Protein AF-A0A5N5E216-F1 (afdb_monomer)

InterPro domains:
  IPR025971 LppP/LprE lipoprotein [PF14041] (5-73)

Mean predicted aligned error: 4.49 Å

Secondary structure (DSSP, 8-state):
--SSS-SS--B--EEEETTEEEEESSSS-BSSEEEEEE-SSEEEEEEEE--TT--TT---EEEEEEEEEE-SSSEEEEE-PPP-

Solvent-accessible surface area (backbone atoms only — not comparable to full-atom values): 5174 Å² total; per-residue (Å²): 120,77,32,43,81,61,51,99,58,68,46,76,55,74,43,67,57,97,90,39,81,73,50,57,81,54,97,64,58,35,23,70,62,40,80,78,46,74,61,99,51,36,40,33,35,36,38,33,27,30,47,96,87,44,54,94,92,52,56,66,37,64,80,30,58,31,39,34,34,59,76,87,87,50,78,45,79,49,68,56,76,80,84,131

Radius of gyration: 13.48 Å; Cα contacts (8 Å, |Δi|>4): 165; chains: 1; bounding box: 31×22×36 Å

Structure (mmCIF, N/CA/C/O backbone):
data_AF-A0A5N5E216-F1
#
_entry.id   AF-A0A5N5E216-F1
#
loop_
_atom_site.group_PDB
_atom_site.id
_atom_site.type_symbol
_atom_site.label_atom_id
_atom_site.label_alt_id
_atom_site.label_comp_id
_atom_site.label_asym_id
_atom_site.label_entity_id
_atom_site.label_seq_id
_atom_site.pdbx_PDB_ins_code
_atom_site.Cartn_x
_atom_site.Cartn_y
_atom_site.Cartn_z
_atom_site.occupancy
_atom_site.B_iso_or_equiv
_atom_site.auth_seq_id
_atom_site.auth_comp_id
_atom_site.auth_asym_id
_atom_site.auth_atom_id
_atom_site.pdbx_PDB_model_num
ATOM 1 N N . GLY A 1 1 ? 4.553 -6.071 -21.289 1.00 50.81 1 GLY A N 1
ATOM 2 C CA . GLY A 1 1 ? 3.636 -5.410 -20.358 1.00 50.81 1 GLY A CA 1
ATOM 3 C C . GLY A 1 1 ? 4.243 -4.109 -19.899 1.00 50.81 1 GLY A C 1
ATOM 4 O O . GLY A 1 1 ? 5.418 -3.886 -20.140 1.00 50.81 1 GLY A O 1
ATOM 5 N N . ASP A 1 2 ? 3.446 -3.289 -19.231 1.00 54.00 2 ASP A N 1
ATOM 6 C CA . ASP A 1 2 ? 3.836 -2.015 -18.605 1.00 54.00 2 ASP A CA 1
ATOM 7 C C . ASP A 1 2 ? 4.638 -2.184 -17.301 1.00 54.00 2 ASP A C 1
ATOM 9 O O . ASP A 1 2 ? 4.927 -1.211 -16.614 1.00 54.00 2 ASP A O 1
ATOM 13 N N . GLY A 1 3 ? 4.941 -3.426 -16.903 1.00 55.00 3 GLY A N 1
ATOM 14 C CA . GLY A 1 3 ? 5.719 -3.715 -15.702 1.00 55.00 3 GLY A CA 1
ATOM 15 C C . GLY A 1 3 ? 4.987 -3.487 -14.372 1.00 55.00 3 GLY A C 1
ATOM 16 O O . GLY A 1 3 ? 5.461 -3.942 -13.329 1.00 55.00 3 GLY A O 1
ATOM 17 N N . VAL A 1 4 ? 3.818 -2.842 -14.395 1.00 59.41 4 VAL A N 1
ATOM 18 C CA . VAL A 1 4 ? 2.973 -2.557 -13.227 1.00 59.41 4 VAL A CA 1
ATOM 19 C C . VAL A 1 4 ? 2.086 -3.768 -1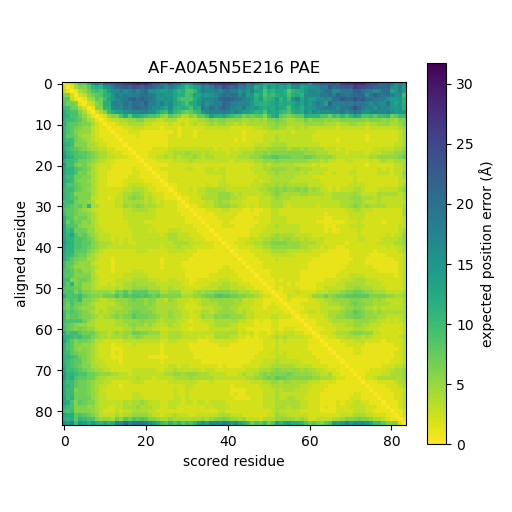2.906 1.00 59.41 4 VAL A C 1
ATOM 21 O O . VAL A 1 4 ? 1.884 -4.098 -11.734 1.00 59.41 4 VAL A O 1
ATOM 24 N N . GLY A 1 5 ? 1.613 -4.467 -13.947 1.00 58.75 5 GLY A N 1
ATOM 25 C CA . GLY A 1 5 ? 0.725 -5.633 -13.846 1.00 58.75 5 GLY A CA 1
ATOM 26 C C . GLY A 1 5 ? 1.294 -6.972 -14.342 1.00 58.75 5 GLY A C 1
ATOM 27 O O . GLY A 1 5 ? 0.575 -7.966 -14.317 1.00 58.75 5 GLY A O 1
ATOM 28 N N . ASP A 1 6 ? 2.545 -7.008 -14.808 1.00 57.66 6 ASP A N 1
ATOM 29 C CA . ASP A 1 6 ? 3.116 -8.134 -15.583 1.00 57.66 6 ASP A CA 1
ATOM 30 C C . ASP A 1 6 ? 4.315 -8.812 -14.888 1.00 57.66 6 ASP A C 1
ATOM 32 O O . ASP A 1 6 ? 4.974 -9.686 -15.450 1.00 57.66 6 ASP A O 1
ATOM 36 N N . ALA A 1 7 ? 4.650 -8.415 -13.653 1.00 61.94 7 ALA A N 1
ATOM 37 C CA . ALA A 1 7 ? 5.682 -9.126 -12.906 1.00 61.94 7 ALA A CA 1
ATOM 38 C C . ALA A 1 7 ? 5.136 -10.468 -12.394 1.00 61.94 7 ALA A C 1
ATOM 40 O O . ALA A 1 7 ? 3.975 -10.591 -12.007 1.00 61.94 7 ALA A O 1
ATOM 41 N N . THR A 1 8 ? 6.008 -11.477 -12.349 1.00 64.88 8 THR A N 1
ATOM 42 C CA . THR A 1 8 ? 5.657 -12.875 -12.032 1.00 64.88 8 THR A CA 1
ATOM 43 C C . THR A 1 8 ? 5.024 -13.079 -10.650 1.00 64.88 8 THR A C 1
ATOM 45 O O . THR A 1 8 ? 4.421 -14.123 -10.409 1.00 64.88 8 THR A O 1
ATOM 48 N N . TYR A 1 9 ? 5.115 -12.082 -9.762 1.00 72.31 9 TYR A N 1
ATOM 49 C CA . TYR A 1 9 ? 4.470 -12.062 -8.453 1.00 72.31 9 TYR A CA 1
ATOM 50 C C . TYR A 1 9 ? 3.807 -10.705 -8.204 1.00 72.31 9 TYR A C 1
ATOM 52 O O . TYR A 1 9 ? 4.446 -9.653 -8.308 1.00 72.31 9 TYR A O 1
ATOM 60 N N . GLN A 1 10 ? 2.525 -10.735 -7.844 1.00 83.94 10 GLN A N 1
ATOM 61 C CA . GLN A 1 10 ? 1.741 -9.556 -7.486 1.00 83.94 10 GLN A CA 1
ATOM 62 C C . GLN A 1 10 ? 1.138 -9.746 -6.097 1.00 83.94 10 GLN A C 1
ATOM 64 O O . GLN A 1 10 ? 0.788 -10.865 -5.714 1.00 83.94 10 GLN A O 1
ATOM 69 N N . SER A 1 11 ? 0.991 -8.649 -5.360 1.00 86.69 11 SER A N 1
ATOM 70 C CA . SER A 1 11 ? 0.490 -8.667 -3.989 1.00 86.69 11 SER A CA 1
ATOM 71 C C . SER A 1 11 ? -0.696 -7.724 -3.833 1.00 86.69 11 SER A C 1
ATOM 73 O O . SER A 1 11 ? -0.719 -6.622 -4.383 1.00 86.69 11 SER A O 1
ATOM 75 N N . HIS A 1 12 ? -1.663 -8.141 -3.019 1.00 92.81 12 HIS A N 1
ATOM 76 C CA . HIS A 1 12 ? -2.641 -7.238 -2.423 1.00 92.81 12 HIS A CA 1
ATOM 77 C C . HIS A 1 12 ? -2.257 -6.972 -0.971 1.00 92.81 12 HIS A C 1
ATOM 79 O O . HIS A 1 12 ? -1.921 -7.896 -0.232 1.00 92.81 12 HIS A O 1
ATOM 85 N N . VAL A 1 13 ? -2.366 -5.714 -0.549 1.00 94.56 13 VAL A N 1
ATOM 86 C CA . VAL A 1 13 ? -2.376 -5.358 0.873 1.00 94.56 13 VAL A CA 1
ATOM 87 C C . VAL A 1 13 ? -3.825 -5.360 1.340 1.00 94.56 13 VAL A C 1
ATOM 89 O O . VAL A 1 13 ? -4.668 -4.715 0.718 1.00 94.56 13 VAL A O 1
ATOM 92 N N . LEU A 1 14 ? -4.105 -6.101 2.410 1.00 95.31 14 LEU A N 1
ATOM 93 C CA . LEU A 1 14 ? -5.431 -6.263 2.998 1.00 95.31 14 LEU A CA 1
ATOM 94 C C . LEU A 1 14 ? -5.479 -5.538 4.342 1.00 95.31 14 LEU A C 1
ATOM 96 O O . LEU A 1 14 ? -4.565 -5.687 5.154 1.00 95.31 14 LEU A O 1
ATOM 100 N N . PHE A 1 15 ? -6.555 -4.801 4.596 1.00 95.31 15 PHE A N 1
ATOM 101 C CA . PHE A 1 15 ? -6.761 -4.111 5.862 1.00 95.31 15 PHE A CA 1
ATOM 102 C C . PHE A 1 15 ? -7.753 -4.846 6.749 1.00 95.31 15 PHE A C 1
ATOM 104 O O . PHE A 1 15 ? -8.816 -5.283 6.304 1.00 95.31 15 PHE A O 1
ATOM 111 N N . PHE A 1 16 ? -7.402 -4.918 8.030 1.00 94.00 16 PHE A N 1
ATOM 112 C CA . PHE A 1 16 ? -8.245 -5.450 9.086 1.00 94.00 16 PHE A CA 1
ATOM 113 C C . PHE A 1 16 ? -8.247 -4.480 10.266 1.00 94.00 16 PHE A C 1
ATOM 115 O O . PHE A 1 16 ? -7.205 -3.922 10.605 1.00 94.00 16 PHE A O 1
ATOM 122 N N . HIS A 1 17 ? -9.397 -4.313 10.914 1.00 92.62 17 HIS A N 1
ATOM 123 C CA . HIS A 1 17 ? -9.511 -3.607 12.191 1.00 92.62 17 HIS A CA 1
ATOM 124 C C . HIS A 1 17 ? -10.431 -4.402 13.116 1.00 92.62 17 HIS A C 1
ATOM 126 O O . HIS A 1 17 ? -11.500 -4.841 12.696 1.00 92.62 17 HIS A O 1
ATOM 132 N N . ASP A 1 18 ? -9.988 -4.642 14.354 1.00 92.12 18 ASP A N 1
ATOM 133 C CA . ASP A 1 18 ? -10.687 -5.473 15.349 1.00 92.12 18 ASP A CA 1
ATOM 134 C C . ASP A 1 18 ? -11.190 -6.818 14.781 1.00 92.12 18 ASP A C 1
ATOM 136 O O . ASP A 1 18 ? -12.330 -7.230 14.986 1.00 92.12 18 ASP A O 1
ATOM 140 N N . GLY A 1 19 ? -10.339 -7.495 14.000 1.00 91.94 19 GLY A N 1
ATOM 141 C CA . GLY A 1 19 ? -10.647 -8.790 13.380 1.00 91.94 19 GLY A CA 1
ATOM 142 C C . GLY A 1 19 ? -11.590 -8.732 12.171 1.00 91.94 19 GLY A C 1
ATOM 143 O O . GLY A 1 19 ? -11.850 -9.765 11.558 1.00 91.94 19 GLY A O 1
ATOM 144 N N . THR A 1 20 ? -12.070 -7.548 11.791 1.00 94.25 20 THR A N 1
ATOM 145 C CA . THR A 1 20 ? -12.963 -7.357 10.642 1.00 94.25 20 THR A CA 1
ATOM 146 C C . THR A 1 20 ? -12.172 -6.925 9.414 1.00 94.25 20 THR A C 1
ATOM 148 O O . THR A 1 20 ? -11.377 -5.990 9.487 1.00 94.25 20 THR A O 1
ATOM 151 N N . TYR A 1 21 ? -12.396 -7.592 8.280 1.00 95.00 21 TYR A N 1
ATOM 152 C CA . TYR A 1 21 ? -11.828 -7.200 6.990 1.00 95.00 21 TYR A CA 1
ATOM 153 C C . TYR A 1 21 ? -12.472 -5.906 6.479 1.00 95.00 21 TYR A C 1
ATOM 155 O O . TYR A 1 21 ? -13.697 -5.794 6.447 1.00 95.00 21 TYR A O 1
ATOM 163 N N . LEU A 1 22 ? -11.646 -4.948 6.059 1.00 94.81 22 LEU A N 1
ATOM 164 C CA . LEU A 1 22 ? -12.086 -3.620 5.620 1.00 94.81 22 LEU A CA 1
ATOM 165 C C . LEU A 1 22 ? -11.958 -3.400 4.109 1.00 94.81 22 LEU A C 1
ATOM 167 O O . LEU A 1 22 ? -12.611 -2.513 3.567 1.00 94.81 22 LEU A O 1
ATOM 171 N N . GLY A 1 23 ? -11.114 -4.178 3.429 1.00 94.88 23 GLY A N 1
ATOM 172 C CA . GLY A 1 23 ? -10.823 -3.998 2.009 1.00 94.88 23 GLY A CA 1
ATOM 173 C C . GLY A 1 23 ? -9.338 -4.128 1.681 1.00 94.88 23 GLY A C 1
ATOM 174 O O . GLY A 1 23 ? -8.508 -4.405 2.550 1.00 94.88 23 GLY A O 1
ATOM 175 N N . THR A 1 24 ? -9.006 -3.913 0.412 1.00 95.50 24 THR A N 1
ATOM 176 C CA . THR A 1 24 ? -7.628 -3.857 -0.080 1.00 95.50 24 THR A CA 1
ATOM 177 C C . THR A 1 24 ? -7.142 -2.416 -0.216 1.00 95.50 24 THR A C 1
ATOM 179 O O . THR A 1 24 ? -7.937 -1.492 -0.376 1.00 95.50 24 THR A O 1
ATOM 182 N N . ALA A 1 25 ? -5.822 -2.220 -0.207 1.00 93.56 25 ALA A N 1
ATOM 183 C CA . ALA A 1 25 ? -5.207 -0.917 -0.475 1.00 93.56 25 ALA A CA 1
ATOM 184 C C . ALA A 1 25 ? -5.526 -0.368 -1.872 1.00 93.56 25 ALA A C 1
ATOM 186 O O . ALA A 1 25 ? -5.651 0.841 -2.052 1.00 93.56 25 ALA A O 1
ATOM 187 N N . THR A 1 26 ? -5.667 -1.261 -2.849 1.00 90.50 26 THR A N 1
ATOM 188 C CA . THR A 1 26 ? -5.940 -0.952 -4.254 1.00 90.50 26 THR A CA 1
ATOM 189 C C . THR A 1 26 ? -6.871 -2.010 -4.843 1.00 90.50 26 THR A C 1
ATOM 191 O O . THR A 1 26 ? -6.899 -3.155 -4.378 1.00 90.50 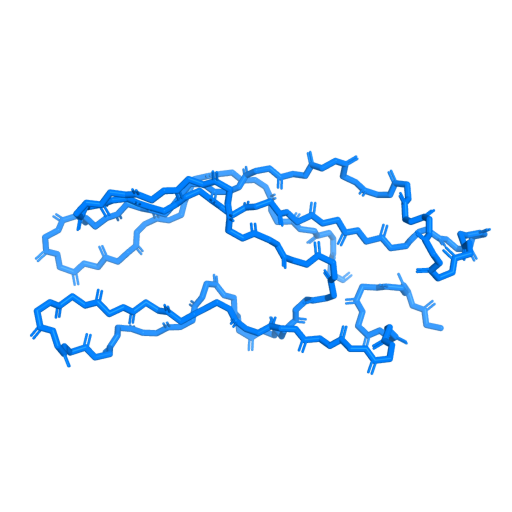26 THR A O 1
ATOM 194 N N . SER A 1 27 ? -7.647 -1.649 -5.871 1.00 88.81 27 SER A N 1
ATOM 195 C CA . SER A 1 27 ? -8.580 -2.576 -6.535 1.00 88.81 27 SER A CA 1
ATOM 196 C C . SER A 1 27 ? -7.872 -3.644 -7.375 1.00 88.81 27 SER A C 1
ATOM 198 O O . SER A 1 27 ? -8.358 -4.768 -7.472 1.00 88.81 27 SER A O 1
ATOM 200 N N . LYS A 1 28 ? -6.713 -3.312 -7.953 1.00 86.38 28 LYS A N 1
ATOM 201 C CA . LYS A 1 28 ? -5.819 -4.235 -8.668 1.00 86.38 28 LYS A CA 1
ATOM 202 C C . LYS A 1 28 ? -4.559 -4.505 -7.835 1.00 86.38 28 LYS A C 1
ATOM 204 O O . LYS A 1 28 ? -4.149 -3.606 -7.095 1.00 86.38 28 LYS A O 1
ATOM 209 N N . PRO A 1 29 ? -3.957 -5.704 -7.923 1.00 87.12 29 PRO A N 1
ATOM 210 C CA . PRO A 1 29 ? -2.703 -5.985 -7.237 1.00 87.12 29 PRO A CA 1
ATOM 211 C C . PRO A 1 29 ? -1.544 -5.253 -7.916 1.00 87.12 29 PRO A C 1
ATOM 213 O O . PRO A 1 29 ? -1.590 -4.987 -9.116 1.00 87.12 29 PRO A O 1
ATOM 216 N N . TYR A 1 30 ? -0.493 -4.983 -7.146 1.00 87.50 30 TYR A N 1
ATOM 217 C CA . TYR A 1 30 ? 0.755 -4.418 -7.653 1.00 87.50 30 TYR A CA 1
ATOM 218 C C . TYR A 1 30 ? 1.920 -5.351 -7.323 1.00 87.50 30 TYR A C 1
ATOM 220 O O . TYR A 1 30 ? 1.960 -5.996 -6.269 1.00 87.50 30 TYR A O 1
ATOM 228 N N . SER A 1 31 ? 2.891 -5.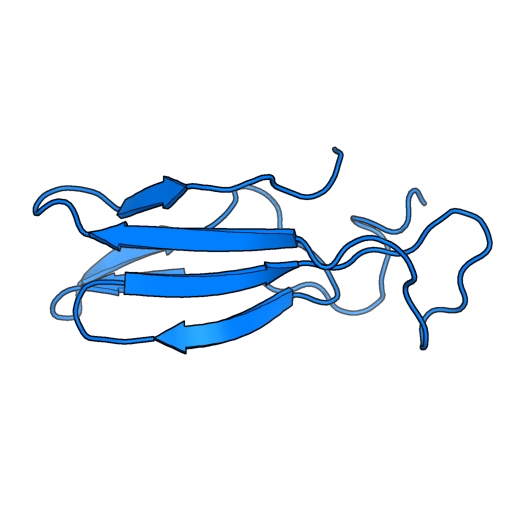426 -8.226 1.00 88.31 31 SER A N 1
ATOM 229 C CA . SER A 1 31 ? 4.185 -6.049 -7.938 1.00 88.31 31 SER A CA 1
ATOM 230 C C . SER A 1 31 ? 5.053 -5.131 -7.069 1.00 88.31 31 SER A C 1
ATOM 232 O O . SER A 1 31 ? 4.710 -3.973 -6.841 1.00 88.31 31 SER A O 1
ATOM 234 N N . TYR A 1 32 ? 6.155 -5.661 -6.524 1.00 90.62 32 TYR A N 1
ATOM 235 C CA . TYR A 1 32 ? 7.140 -4.905 -5.724 1.00 90.62 32 TYR A CA 1
ATOM 236 C C . TYR A 1 32 ? 6.533 -4.049 -4.593 1.00 90.62 32 TYR A C 1
ATOM 238 O O . TYR A 1 32 ? 7.004 -2.950 -4.291 1.00 90.62 32 TYR A O 1
ATOM 246 N N . THR A 1 33 ? 5.464 -4.561 -3.980 1.00 92.75 33 THR A N 1
ATOM 247 C CA . THR A 1 33 ? 4.720 -3.904 -2.902 1.00 92.75 33 THR A CA 1
ATOM 248 C C . THR A 1 33 ? 5.229 -4.374 -1.544 1.00 92.75 33 THR A C 1
ATOM 250 O O . THR A 1 33 ? 5.295 -5.579 -1.293 1.00 92.75 33 THR A O 1
ATOM 253 N N . HIS A 1 34 ? 5.545 -3.434 -0.651 1.00 93.88 34 HIS A N 1
ATOM 254 C CA . HIS A 1 34 ? 6.069 -3.720 0.685 1.00 93.88 34 HIS A CA 1
ATOM 255 C C . HIS A 1 34 ? 5.382 -2.869 1.754 1.00 93.88 34 HIS A C 1
ATOM 257 O O . HIS A 1 34 ? 5.299 -1.652 1.627 1.00 93.88 34 HIS A O 1
ATOM 263 N N . VAL A 1 35 ? 4.936 -3.494 2.844 1.00 96.19 35 VAL A N 1
ATOM 264 C CA . VAL A 1 35 ? 4.575 -2.762 4.067 1.00 96.19 35 VAL A CA 1
ATOM 265 C C . VAL A 1 35 ? 5.873 -2.384 4.777 1.00 96.19 35 VAL A C 1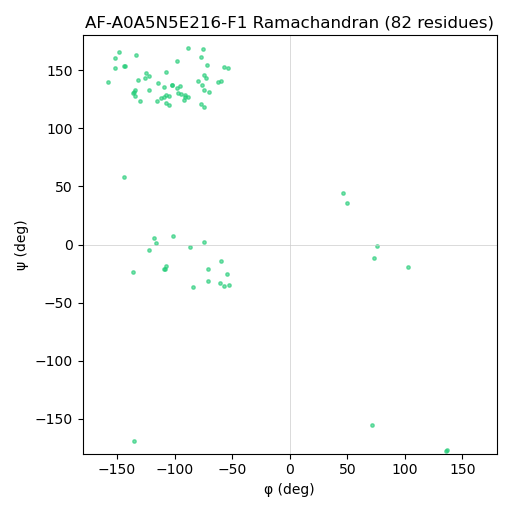
ATOM 267 O O . VAL A 1 35 ? 6.664 -3.270 5.096 1.00 96.19 35 VAL A O 1
ATOM 270 N N . ILE A 1 36 ? 6.103 -1.087 4.983 1.00 97.75 36 ILE A N 1
ATOM 271 C CA . ILE A 1 36 ? 7.357 -0.565 5.556 1.00 97.75 36 ILE A CA 1
ATOM 272 C C . ILE A 1 36 ? 7.198 -0.031 6.978 1.00 97.75 36 ILE A C 1
ATOM 274 O O . ILE A 1 36 ? 8.181 0.035 7.709 1.00 97.75 36 ILE A O 1
ATOM 278 N N . ASP A 1 37 ? 5.975 0.316 7.377 1.00 97.75 37 ASP A N 1
ATOM 279 C CA . ASP A 1 37 ? 5.641 0.675 8.752 1.00 97.75 37 ASP A CA 1
ATOM 280 C C . ASP A 1 37 ? 4.173 0.341 9.042 1.00 97.75 37 ASP A C 1
ATOM 282 O O . ASP A 1 37 ? 3.327 0.329 8.140 1.00 97.75 37 ASP A O 1
ATOM 286 N N . SER A 1 38 ? 3.864 0.053 10.303 1.00 96.12 38 SER A N 1
ATOM 287 C CA . SER A 1 38 ? 2.498 -0.194 10.754 1.00 96.12 38 SER A CA 1
ATOM 288 C C . SER A 1 38 ? 2.347 0.045 12.249 1.00 96.12 38 SER A C 1
ATOM 290 O O . SER A 1 38 ? 3.173 -0.385 13.053 1.00 96.12 38 SER A O 1
ATOM 292 N N . ASN A 1 39 ? 1.225 0.641 12.629 1.00 94.50 39 ASN A N 1
ATOM 293 C CA . ASN A 1 39 ? 0.757 0.714 14.005 1.00 94.50 39 ASN A CA 1
ATOM 294 C C . ASN A 1 39 ? -0.747 0.389 14.061 1.00 94.50 39 ASN A C 1
ATOM 296 O O . ASN A 1 39 ? -1.335 -0.078 13.087 1.00 94.50 39 ASN A O 1
ATOM 300 N N . LYS A 1 40 ? -1.384 0.623 15.214 1.00 91.50 40 LYS A N 1
ATOM 301 C CA . LYS A 1 40 ? -2.804 0.306 15.427 1.00 91.50 40 LYS A CA 1
ATOM 302 C C . LYS A 1 40 ? -3.742 0.974 14.414 1.00 91.50 40 LYS A C 1
ATOM 304 O O . LYS A 1 40 ? -4.769 0.397 14.072 1.00 91.50 40 LYS A O 1
ATOM 309 N N . ASN A 1 41 ? -3.435 2.196 13.988 1.00 94.94 41 ASN A N 1
ATOM 310 C CA . ASN A 1 41 ? -4.343 3.022 13.197 1.00 94.94 41 ASN A CA 1
ATOM 311 C C . ASN A 1 41 ? -3.769 3.447 11.849 1.00 94.94 41 ASN A C 1
ATOM 313 O O . ASN A 1 41 ? -4.503 4.053 11.072 1.00 94.94 41 ASN A O 1
ATOM 317 N N . SER A 1 42 ? -2.513 3.128 11.543 1.00 96.44 42 SER A N 1
ATOM 318 C 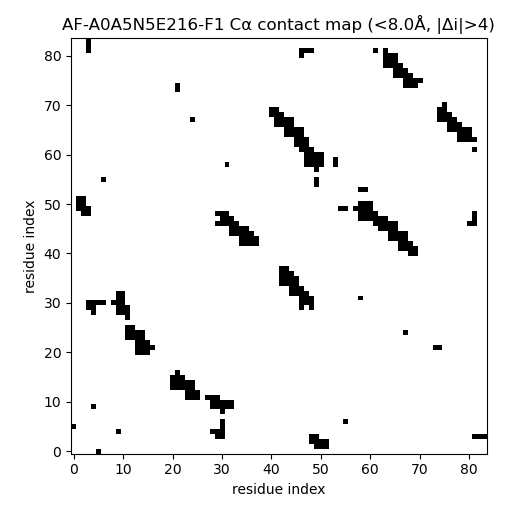CA . SER A 1 42 ? -1.948 3.411 10.232 1.00 96.44 42 SER A CA 1
ATOM 319 C C . SER A 1 42 ? -1.005 2.331 9.721 1.00 96.44 42 SER A C 1
ATOM 321 O O . SER A 1 42 ? -0.363 1.618 10.491 1.00 96.44 42 SER A O 1
ATOM 323 N N . VAL A 1 43 ? -0.902 2.252 8.398 1.00 97.56 43 VAL A N 1
ATOM 324 C CA . VAL A 1 43 ? 0.034 1.398 7.663 1.00 97.56 43 VAL A CA 1
ATOM 325 C C . VAL A 1 43 ? 0.668 2.230 6.555 1.00 97.56 43 VAL A C 1
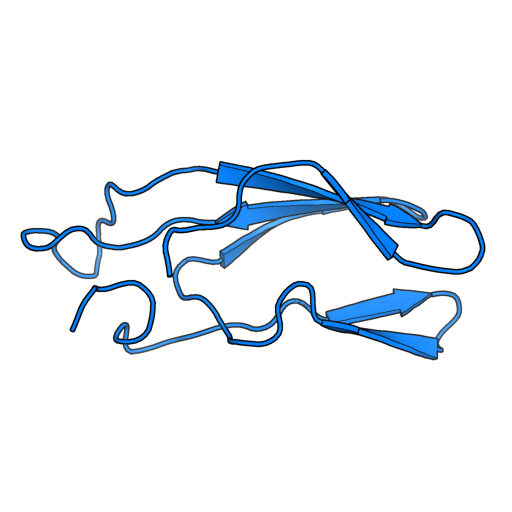ATOM 327 O O . VAL A 1 43 ? -0.042 2.895 5.804 1.00 97.56 43 VAL A O 1
ATOM 330 N N . SER A 1 44 ? 1.987 2.168 6.416 1.00 98.25 44 SER A N 1
ATOM 331 C CA . SER A 1 44 ? 2.713 2.784 5.306 1.00 98.25 44 SER A CA 1
ATOM 332 C C . SER A 1 44 ? 3.137 1.698 4.329 1.00 98.25 44 SER A C 1
ATOM 334 O O . SER A 1 44 ? 3.862 0.764 4.687 1.00 98.25 44 SER A O 1
ATOM 336 N N . VAL A 1 45 ? 2.675 1.813 3.086 1.00 97.81 45 VAL A N 1
ATOM 337 C CA . VAL A 1 45 ? 2.988 0.864 2.016 1.00 97.81 45 VAL A CA 1
ATOM 338 C C . VAL A 1 45 ? 3.860 1.553 0.982 1.00 97.81 45 VAL A C 1
ATOM 340 O O . VAL A 1 45 ? 3.508 2.602 0.447 1.00 97.81 45 VAL A O 1
ATOM 343 N N . GLN A 1 46 ? 4.997 0.938 0.696 1.00 96.75 46 GLN A N 1
ATOM 344 C CA . GLN A 1 46 ? 5.889 1.312 -0.381 1.00 96.75 46 GLN A CA 1
ATOM 345 C C . GLN A 1 46 ? 5.524 0.538 -1.649 1.00 96.75 46 GLN A C 1
ATOM 347 O O . GLN A 1 46 ? 5.474 -0.695 -1.644 1.00 96.75 46 GLN A O 1
ATOM 352 N N . TYR A 1 47 ? 5.350 1.267 -2.746 1.00 94.44 47 TYR A N 1
ATOM 353 C CA . TYR A 1 47 ? 5.132 0.721 -4.080 1.00 94.44 47 TYR A CA 1
ATOM 354 C C . TYR A 1 47 ? 6.304 1.051 -5.002 1.00 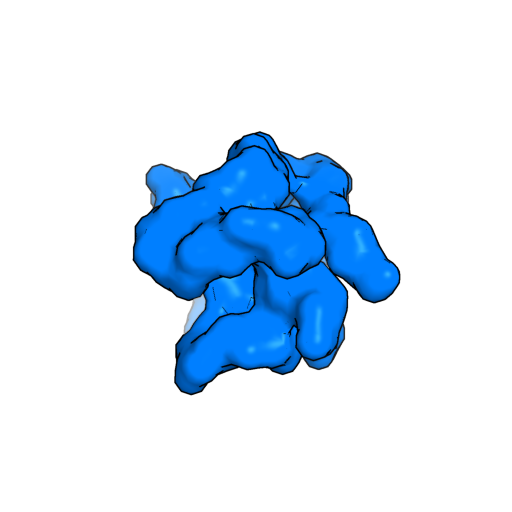94.44 47 TYR A C 1
ATOM 356 O O . TYR A 1 47 ? 6.818 2.174 -5.005 1.00 94.44 47 TYR A O 1
ATOM 364 N N . ARG A 1 48 ? 6.699 0.069 -5.813 1.00 93.50 48 ARG A N 1
ATOM 365 C CA . ARG A 1 48 ? 7.650 0.207 -6.923 1.00 93.50 48 ARG A CA 1
ATOM 366 C C . ARG A 1 48 ? 7.092 -0.500 -8.155 1.00 93.50 48 ARG A C 1
ATOM 368 O O . ARG A 1 48 ? 6.179 -1.311 -8.037 1.00 93.50 48 ARG A O 1
ATOM 375 N N . TRP A 1 49 ? 7.638 -0.197 -9.323 1.00 91.06 49 TRP A N 1
ATOM 376 C CA . TRP A 1 49 ? 7.245 -0.823 -10.585 1.00 91.06 49 TRP A CA 1
ATOM 377 C C . TRP A 1 49 ? 8.420 -0.828 -11.561 1.00 91.06 49 TRP A C 1
ATOM 379 O O . TRP A 1 49 ? 9.388 -0.087 -11.374 1.00 91.06 49 TRP A O 1
ATOM 389 N N . LEU A 1 50 ? 8.341 -1.692 -12.570 1.00 90.06 50 LEU A N 1
ATOM 390 C CA . LEU A 1 50 ? 9.312 -1.728 -13.659 1.00 90.06 50 LEU A CA 1
ATOM 391 C C . LEU A 1 50 ? 8.988 -0.619 -14.665 1.00 90.06 50 LEU A C 1
ATOM 393 O O . LEU A 1 50 ? 7.820 -0.367 -14.951 1.00 90.06 50 LEU A O 1
ATOM 397 N N . LEU A 1 51 ? 10.017 0.029 -15.192 1.00 88.94 51 LEU A N 1
ATOM 398 C CA . LEU A 1 51 ? 9.960 0.798 -16.433 1.00 88.94 51 LEU A CA 1
ATOM 399 C C . LEU A 1 51 ? 10.259 -0.122 -17.629 1.00 88.94 51 LEU A C 1
ATOM 401 O O . LEU A 1 51 ? 10.696 -1.256 -17.439 1.00 88.94 51 LEU A O 1
ATOM 405 N N . ASP A 1 52 ? 10.039 0.365 -18.853 1.00 86.88 52 ASP A N 1
ATOM 406 C CA . ASP A 1 52 ? 10.102 -0.448 -20.081 1.00 86.88 52 ASP A CA 1
ATOM 407 C C . ASP A 1 52 ? 11.412 -1.245 -20.250 1.00 86.88 52 ASP A C 1
ATOM 409 O O . ASP A 1 52 ? 11.385 -2.377 -20.732 1.00 86.88 52 ASP A O 1
ATOM 413 N N . ASP A 1 53 ? 12.543 -0.686 -19.808 1.00 89.69 53 ASP A N 1
ATOM 414 C CA . ASP A 1 53 ? 13.876 -1.293 -19.931 1.00 89.69 53 ASP A CA 1
ATOM 415 C C . ASP A 1 53 ? 14.387 -1.945 -18.627 1.00 89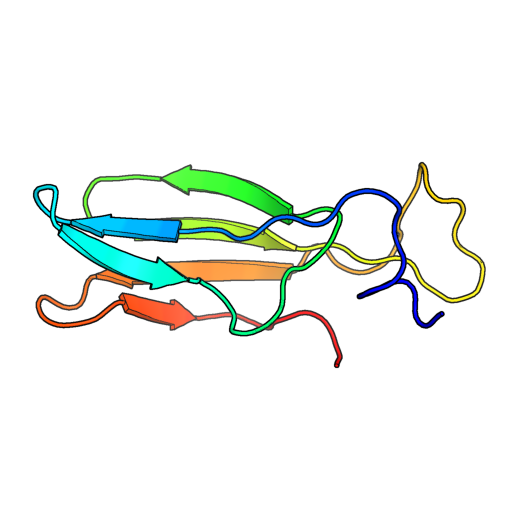.69 53 ASP A C 1
ATOM 417 O O . ASP A 1 53 ? 15.546 -2.369 -18.546 1.00 89.69 53 ASP A O 1
ATOM 421 N N . ASP A 1 54 ? 13.553 -2.039 -17.584 1.00 89.44 54 ASP A N 1
ATOM 422 C CA . ASP A 1 54 ? 13.974 -2.604 -16.302 1.00 89.44 54 ASP A CA 1
ATOM 423 C C . ASP A 1 54 ? 14.069 -4.135 -16.344 1.00 89.44 54 ASP A C 1
ATOM 425 O O . ASP A 1 54 ? 13.169 -4.855 -16.783 1.00 89.44 54 ASP A O 1
ATOM 429 N N . ALA A 1 55 ? 15.136 -4.668 -15.747 1.00 88.62 55 ALA A N 1
ATOM 430 C CA . ALA A 1 55 ? 15.190 -6.081 -15.397 1.00 88.62 55 ALA A CA 1
ATOM 431 C C . ALA A 1 55 ? 14.268 -6.378 -14.200 1.00 88.62 55 ALA A C 1
ATOM 433 O O . ALA A 1 55 ? 14.242 -5.627 -13.225 1.00 88.62 55 ALA A O 1
ATOM 434 N N . PHE A 1 56 ? 13.613 -7.546 -14.189 1.00 85.44 56 PHE A N 1
ATOM 435 C CA . PHE A 1 56 ? 12.701 -7.960 -13.107 1.00 85.44 56 PHE A CA 1
ATOM 436 C C . PHE A 1 56 ? 13.310 -7.922 -11.689 1.00 85.44 56 PHE A C 1
ATOM 438 O O . PHE A 1 56 ? 12.578 -7.805 -10.709 1.00 85.44 56 PHE A O 1
ATOM 445 N N . CYS A 1 57 ? 14.631 -8.036 -11.530 1.00 87.25 57 CYS A N 1
ATOM 446 C CA . CYS A 1 57 ? 15.279 -7.935 -10.214 1.00 87.25 57 CYS A CA 1
ATOM 447 C C . CYS A 1 57 ? 15.274 -6.517 -9.635 1.00 87.25 57 CYS A C 1
ATOM 449 O O . CYS A 1 57 ? 15.513 -6.331 -8.442 1.00 87.25 57 CYS A O 1
ATOM 451 N N . CYS A 1 58 ? 15.114 -5.523 -10.503 1.00 88.94 58 CYS A N 1
ATOM 452 C CA . CYS A 1 58 ? 15.729 -4.227 -10.321 1.00 88.94 58 CYS A CA 1
ATOM 453 C C . CYS A 1 58 ? 14.802 -3.108 -10.821 1.00 88.94 58 CYS A C 1
ATOM 455 O O . CYS A 1 58 ? 15.208 -2.342 -11.691 1.00 88.94 58 CYS A O 1
ATOM 457 N N . PRO A 1 59 ? 13.572 -2.997 -10.276 1.00 91.50 59 PRO A N 1
ATOM 458 C CA . PRO A 1 59 ? 12.665 -1.919 -10.649 1.00 91.50 59 PRO A CA 1
ATOM 459 C C . PRO A 1 59 ? 13.295 -0.565 -10.340 1.00 91.50 59 PRO A C 1
ATOM 461 O O . PRO A 1 59 ? 13.927 -0.402 -9.291 1.00 91.50 59 PRO A O 1
ATOM 464 N N . GLN A 1 60 ? 13.100 0.404 -11.223 1.00 93.50 60 GLN A N 1
ATOM 465 C CA . GLN A 1 60 ? 13.518 1.792 -11.051 1.00 93.50 60 GLN A CA 1
ATOM 466 C C . GLN A 1 60 ? 12.339 2.732 -10.781 1.00 93.50 60 GLN A C 1
ATOM 468 O O . GLN A 1 60 ? 12.550 3.796 -10.203 1.00 93.50 60 GLN A O 1
ATOM 473 N N . GLY A 1 61 ? 11.104 2.330 -11.095 1.00 92.31 61 GLY A N 1
ATOM 474 C CA . GLY A 1 61 ? 9.896 3.071 -10.735 1.00 92.31 61 GLY A CA 1
ATOM 475 C C . GLY A 1 61 ? 9.698 3.193 -9.217 1.00 92.31 61 GLY A C 1
ATOM 476 O O . GLY A 1 61 ? 9.932 2.248 -8.450 1.00 92.31 61 GLY A O 1
ATOM 477 N N . GLY A 1 62 ? 9.248 4.368 -8.772 1.00 93.88 62 GLY A N 1
ATOM 478 C CA . GLY A 1 62 ? 9.097 4.703 -7.354 1.00 93.88 62 GLY A CA 1
ATOM 479 C C . GLY A 1 62 ? 10.445 4.908 -6.626 1.00 93.88 62 GLY A C 1
ATOM 480 O O . GLY A 1 62 ? 11.448 5.214 -7.265 1.00 93.88 62 GLY A O 1
ATOM 481 N N . PRO A 1 63 ? 10.510 4.731 -5.291 1.00 94.12 63 PRO A N 1
ATOM 482 C CA . PRO A 1 63 ? 9.417 4.304 -4.428 1.00 94.12 63 PRO A CA 1
ATOM 483 C C . PRO A 1 63 ? 8.397 5.416 -4.194 1.00 94.12 63 PRO A C 1
ATOM 485 O O . PRO A 1 63 ? 8.755 6.525 -3.804 1.00 94.12 63 PRO A O 1
ATOM 488 N N . ASN A 1 64 ? 7.120 5.073 -4.337 1.00 96.62 64 ASN A N 1
ATOM 489 C CA . ASN A 1 64 ? 6.046 5.885 -3.783 1.00 96.62 64 ASN A CA 1
ATOM 490 C C . ASN A 1 64 ? 5.606 5.282 -2.453 1.00 96.62 64 ASN A C 1
ATOM 492 O O . ASN A 1 64 ? 5.409 4.070 -2.355 1.00 96.62 64 ASN A O 1
ATOM 496 N N . ILE A 1 65 ? 5.431 6.126 -1.441 1.00 97.94 65 ILE A N 1
ATOM 497 C CA . ILE A 1 65 ? 4.880 5.720 -0.149 1.00 97.94 65 ILE A CA 1
ATOM 498 C C . ILE A 1 65 ? 3.442 6.220 -0.081 1.00 97.94 65 ILE A C 1
ATOM 500 O O . ILE A 1 65 ? 3.184 7.403 -0.306 1.00 97.94 65 ILE A O 1
ATOM 504 N N . VAL A 1 66 ? 2.521 5.313 0.234 1.00 98.19 66 VAL A N 1
ATOM 505 C CA . VAL A 1 66 ? 1.126 5.639 0.531 1.00 98.19 66 VAL A CA 1
ATOM 506 C C . VAL A 1 66 ? 0.849 5.279 1.984 1.00 98.19 66 VAL A C 1
ATOM 508 O O . VAL A 1 66 ? 1.041 4.135 2.405 1.00 98.19 66 VAL A O 1
ATOM 511 N N . ASN A 1 67 ? 0.403 6.269 2.748 1.00 98.31 67 ASN A N 1
ATOM 512 C CA . ASN A 1 67 ? -0.014 6.122 4.131 1.00 98.31 67 ASN A CA 1
ATOM 513 C C . ASN A 1 67 ? -1.512 5.850 4.178 1.00 98.31 67 ASN A C 1
ATOM 515 O O . ASN A 1 67 ? -2.319 6.622 3.669 1.00 98.31 67 ASN A O 1
ATOM 519 N N . PHE A 1 68 ? -1.884 4.757 4.821 1.00 98.25 68 PH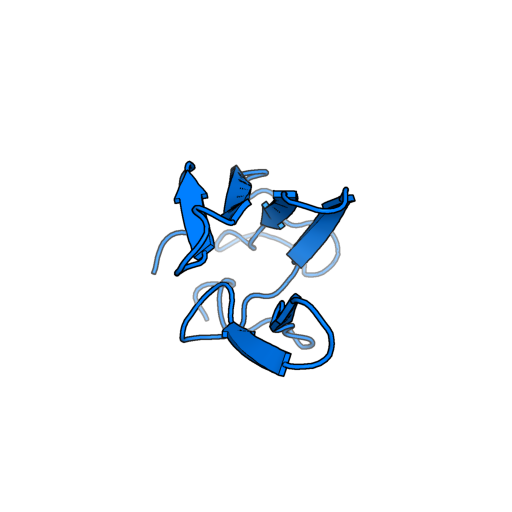E A N 1
ATOM 520 C CA . PHE A 1 68 ? -3.264 4.362 5.038 1.00 98.25 68 PHE A CA 1
ATOM 521 C C . PHE A 1 68 ? -3.598 4.584 6.500 1.00 98.25 68 PHE A C 1
ATOM 523 O O . PHE A 1 68 ? -2.937 4.012 7.361 1.00 98.25 68 PHE A O 1
ATOM 530 N N . THR A 1 69 ? -4.605 5.405 6.786 1.00 97.81 69 THR A N 1
ATOM 531 C CA . THR A 1 69 ? -5.003 5.761 8.154 1.00 97.81 69 THR A CA 1
ATOM 532 C C . THR A 1 69 ? -6.459 5.400 8.398 1.00 97.81 69 THR A C 1
ATOM 534 O O . THR A 1 69 ? -7.334 5.721 7.597 1.00 97.81 69 THR A O 1
ATOM 537 N N . TRP A 1 70 ? -6.733 4.749 9.522 1.00 96.56 70 TRP A N 1
ATOM 538 C CA . TRP A 1 70 ? -8.085 4.484 9.992 1.00 96.56 70 TRP A CA 1
ATOM 539 C C . TRP A 1 70 ? -8.715 5.760 10.559 1.00 96.56 70 TRP A C 1
ATOM 541 O O . TRP A 1 70 ? -8.235 6.307 11.550 1.00 96.56 70 TRP A O 1
ATOM 551 N N . SER A 1 71 ? -9.813 6.218 9.959 1.00 95.56 71 SER A N 1
ATOM 552 C CA . SER A 1 71 ? -10.535 7.430 10.377 1.00 95.56 71 SER A CA 1
ATOM 553 C C . SER A 1 71 ? -11.585 7.191 11.470 1.00 95.56 71 SER A C 1
ATOM 555 O O . SER A 1 71 ? -12.246 8.133 11.903 1.00 95.56 71 SER A O 1
ATOM 557 N N . GLY A 1 72 ? -11.781 5.940 11.897 1.00 93.81 72 GLY A N 1
ATOM 558 C CA . GLY A 1 72 ? -12.882 5.523 12.773 1.00 93.81 72 GLY A CA 1
ATOM 559 C C . GLY A 1 72 ? -14.023 4.813 12.038 1.00 93.81 72 GLY A C 1
ATOM 560 O O . GLY A 1 72 ? -14.780 4.081 12.669 1.00 93.81 72 GLY A O 1
ATOM 561 N N . SER A 1 73 ? -14.127 4.984 10.718 1.00 93.38 73 SER A N 1
ATOM 562 C CA . SER A 1 73 ? -15.143 4.321 9.886 1.00 93.38 73 SER A CA 1
ATOM 563 C C . SER A 1 73 ? -14.606 3.751 8.574 1.00 93.38 73 SER A C 1
ATOM 565 O O . SER A 1 73 ? -15.210 2.834 8.021 1.00 93.38 73 SER A O 1
ATOM 567 N N . ALA A 1 74 ? -13.484 4.270 8.072 1.00 94.44 74 ALA A N 1
ATOM 568 C CA . ALA A 1 74 ? -12.871 3.822 6.831 1.00 94.44 74 ALA A CA 1
ATOM 569 C C . ALA A 1 74 ? -11.347 3.967 6.876 1.00 94.44 74 ALA A C 1
ATOM 571 O O . ALA A 1 74 ? -10.786 4.669 7.721 1.00 94.44 74 ALA A O 1
ATOM 572 N N . VAL A 1 75 ? -10.679 3.320 5.925 1.00 96.81 75 VAL A N 1
ATOM 573 C CA . VAL A 1 75 ? -9.263 3.556 5.646 1.00 96.81 75 VAL A CA 1
ATOM 574 C C . VAL A 1 75 ? -9.150 4.694 4.634 1.00 96.81 75 VAL A C 1
ATOM 576 O O . VAL A 1 75 ? -9.766 4.646 3.571 1.00 96.81 75 VAL A O 1
ATOM 579 N N . VAL A 1 76 ? -8.359 5.710 4.961 1.00 97.31 76 VAL A N 1
ATOM 580 C CA . VAL A 1 76 ? -8.057 6.852 4.093 1.00 97.31 76 VAL A CA 1
ATOM 581 C C . VAL A 1 76 ? -6.621 6.724 3.610 1.00 97.31 76 VAL A C 1
ATOM 583 O O . VAL A 1 76 ? -5.720 6.528 4.423 1.00 97.31 76 VAL A O 1
ATOM 586 N N . ALA A 1 77 ? -6.419 6.824 2.300 1.00 97.50 77 ALA A N 1
ATOM 587 C CA . ALA A 1 77 ? -5.101 6.798 1.683 1.00 97.50 77 ALA A CA 1
ATOM 588 C C . ALA A 1 77 ? -4.584 8.223 1.450 1.00 97.50 77 ALA A C 1
ATOM 590 O O . ALA A 1 77 ? -5.321 9.074 0.951 1.00 97.50 77 ALA A O 1
ATOM 591 N N . ASP A 1 78 ? -3.314 8.449 1.764 1.00 97.94 78 ASP A N 1
ATOM 592 C CA . ASP A 1 78 ? -2.571 9.665 1.448 1.00 97.94 78 ASP A CA 1
ATOM 593 C C . ASP A 1 78 ? -1.235 9.301 0.792 1.00 97.94 78 ASP A C 1
ATOM 595 O O . ASP A 1 78 ? -0.451 8.523 1.337 1.00 97.94 78 ASP A O 1
ATOM 599 N N . GLY A 1 79 ? -0.993 9.833 -0.401 1.00 95.75 79 GLY A N 1
ATOM 600 C CA . GLY A 1 79 ? 0.163 9.503 -1.230 1.00 95.75 79 GLY A CA 1
ATOM 601 C C . GLY A 1 79 ? -0.205 9.295 -2.695 1.00 95.75 79 GLY A C 1
ATOM 602 O O . GLY A 1 79 ? -1.352 9.469 -3.107 1.00 95.75 79 GLY A O 1
ATOM 603 N N . GLN A 1 80 ? 0.794 8.949 -3.502 1.00 94.69 80 GLN A N 1
ATOM 604 C CA . GLN A 1 80 ? 0.624 8.707 -4.933 1.00 94.69 80 GLN A CA 1
ATOM 605 C C . GLN A 1 80 ? 0.778 7.222 -5.235 1.00 94.69 80 GLN A C 1
ATOM 607 O O . GLN A 1 80 ? 1.786 6.609 -4.891 1.00 94.69 80 GLN A O 1
ATOM 612 N N . PHE A 1 81 ? -0.207 6.641 -5.907 1.00 92.12 81 PHE A N 1
ATOM 613 C CA . PHE A 1 81 ? -0.116 5.262 -6.375 1.00 92.12 81 PHE A CA 1
ATOM 614 C C . PHE A 1 81 ? 0.766 5.162 -7.625 1.00 92.12 81 PHE A C 1
ATOM 616 O O . PHE A 1 81 ? 1.017 6.180 -8.278 1.00 92.12 81 PHE A O 1
ATOM 623 N N . PRO A 1 82 ? 1.262 3.958 -7.961 1.00 89.75 82 PRO A N 1
ATOM 624 C CA . PRO A 1 82 ? 1.894 3.725 -9.252 1.00 89.75 82 PRO A CA 1
ATOM 625 C C . PRO A 1 82 ? 0.977 4.146 -10.413 1.00 89.75 82 PRO A C 1
ATOM 627 O O . PRO A 1 82 ? -0.251 4.096 -10.265 1.00 89.75 82 PRO A O 1
ATOM 630 N N . PRO A 1 83 ? 1.552 4.536 -11.564 1.00 84.56 83 PRO A N 1
ATOM 631 C CA . PRO A 1 83 ? 0.780 4.792 -12.775 1.00 84.56 83 PRO A CA 1
ATOM 632 C C . PRO A 1 83 ? -0.031 3.553 -13.185 1.00 84.56 83 PRO A C 1
ATOM 634 O O . PRO A 1 83 ? 0.317 2.424 -12.837 1.00 84.56 83 PRO A O 1
ATOM 637 N N . SER A 1 84 ? -1.148 3.795 -13.870 1.00 68.88 84 SER A N 1
ATOM 638 C CA . SER A 1 84 ? -2.131 2.782 -14.279 1.00 68.88 84 SER A CA 1
ATOM 639 C C . SER A 1 84 ? -1.881 2.207 -15.658 1.00 68.88 84 SER A C 1
ATOM 641 O O . SER A 1 84 ? -1.527 3.032 -16.532 1.00 68.88 84 SER A O 1
#

Nearest PDB structures (foldseek):
  3hk4-assembly2_D  TM=6.283E-01  e=1.347E+00  Mesorhizobium loti
  3om4-assembly3_C  TM=4.444E-01  e=4.740E+00  Priestia megaterium
  7ny8-assembly2_D  TM=4.666E-01  e=8.192E+00  synthetic construct
  5of9-assembly1_B  TM=4.561E-01  e=5.007E+00  Homo sapiens
  5ofa-assembly1_B  TM=4.579E-01  e=5.007E+00  Homo sapiens

Organism: Rhodococcus erythropolis (NCBI:txid1833)

Sequence (84 aa):
GDGVGDATYQSHVLFFHDGTYLGTATSKPYSYTHVIDSNKNSVSVQYRWLLDDDAFCCPQGGPNIVNFTWSGSAVVADGQFPPS

pLDDT: mean 89.28, std 11.41, range [50.81, 98.31]

Foldseek 3Di:
DQQFQPQPDWDWAWDDAPNDTAGTPDPDTGPPKDFPDDDNFKTKIWGFGAHPPDDSVGTPGDRKIWMWGHPPRHTDIDTDDDDD